Protein AF-A0A433RXB8-F1 (afdb_monomer)

Organism: NCBI:txid1562256

Secondary structure (DSSP, 8-state):
---SSEEEEEEE-TTT--EEEEEEE-TT--EEETTBTHHHHHTTS--HHHHHHHHHHTT--EEEEEETTEEEEEESSHHHHHHHHHHTGGGGGGT--

Solvent-accessible surface area (backbone atoms only — not comparable to full-atom values): 5544 Å² total; per-residue (Å²): 133,85,68,65,50,46,82,77,51,72,47,59,44,86,90,71,45,26,27,62,39,34,38,29,30,34,90,89,66,52,75,47,47,73,29,51,46,30,61,43,46,71,72,61,74,39,52,75,66,57,49,52,50,52,28,60,76,66,72,40,52,63,50,79,48,75,60,90,82,45,31,38,40,32,25,51,30,64,67,27,46,53,47,39,56,70,75,52,51,61,58,49,50,81,73,57,130

Radius of gyration: 12.57 Å; Cα contacts (8 Å, |Δi|>4): 156; chains: 1; bounding box: 32×27×27 Å

Structure (mmCIF, N/CA/C/O backbone):
data_AF-A0A433RXB8-F1
#
_entry.id   AF-A0A433RXB8-F1
#
loop_
_atom_site.group_PDB
_atom_site.id
_atom_site.type_symbol
_atom_site.label_atom_id
_atom_site.label_alt_id
_atom_site.label_comp_id
_atom_site.label_asym_id
_atom_site.label_entity_id
_atom_site.label_seq_id
_atom_site.pdbx_PDB_ins_code
_atom_site.Cartn_x
_atom_site.Cartn_y
_atom_site.Cartn_z
_atom_site.occupancy
_atom_site.B_iso_or_equiv
_atom_site.auth_seq_id
_atom_site.auth_comp_id
_atom_site.auth_asym_id
_atom_site.auth_atom_id
_atom_site.pdbx_PDB_model_num
ATOM 1 N N . MET A 1 1 ? 17.379 -4.803 3.220 1.00 54.78 1 MET A N 1
ATOM 2 C CA . MET A 1 1 ? 17.181 -4.314 1.839 1.00 54.78 1 MET A CA 1
ATOM 3 C C . MET A 1 1 ? 16.659 -2.894 1.929 1.00 54.78 1 MET A C 1
ATOM 5 O O . MET A 1 1 ? 15.799 -2.652 2.764 1.00 54.78 1 MET A O 1
ATOM 9 N N . THR A 1 2 ? 17.207 -1.966 1.149 1.00 74.69 2 THR A N 1
ATOM 10 C CA . THR A 1 2 ? 16.705 -0.585 1.089 1.00 74.69 2 THR A CA 1
ATOM 11 C C . THR A 1 2 ? 15.605 -0.531 0.038 1.00 74.69 2 THR A C 1
ATOM 13 O O . THR A 1 2 ? 15.838 -0.954 -1.092 1.00 74.69 2 THR A O 1
ATOM 16 N N . ASN A 1 3 ? 14.415 -0.056 0.403 1.00 83.94 3 ASN A N 1
ATOM 17 C CA . ASN A 1 3 ? 13.326 0.121 -0.557 1.00 83.94 3 ASN A CA 1
ATOM 18 C C . ASN A 1 3 ? 13.687 1.211 -1.581 1.00 83.94 3 ASN A C 1
ATOM 20 O O . ASN A 1 3 ? 14.302 2.217 -1.229 1.00 83.94 3 ASN A O 1
ATOM 24 N N . LYS A 1 4 ? 13.254 1.045 -2.834 1.00 91.44 4 LYS A N 1
ATOM 25 C CA . LYS A 1 4 ? 13.324 2.045 -3.914 1.00 91.44 4 LYS A CA 1
ATOM 26 C C . LYS A 1 4 ? 12.254 3.136 -3.765 1.00 91.44 4 LYS A C 1
ATOM 28 O O . LYS A 1 4 ? 11.798 3.714 -4.745 1.00 91.44 4 LYS A O 1
ATOM 33 N N . PHE A 1 5 ? 11.803 3.388 -2.546 1.00 94.12 5 PHE A N 1
ATOM 34 C CA . PHE A 1 5 ? 10.839 4.425 -2.225 1.00 94.12 5 PHE A CA 1
ATOM 35 C C . PHE A 1 5 ? 10.911 4.752 -0.736 1.00 94.12 5 PHE A C 1
ATOM 37 O O . PHE A 1 5 ? 11.331 3.931 0.084 1.00 94.12 5 PHE A O 1
ATOM 44 N N . THR A 1 6 ? 10.431 5.941 -0.394 1.00 94.69 6 THR A N 1
ATOM 45 C CA . THR A 1 6 ? 10.253 6.397 0.985 1.00 94.69 6 THR A CA 1
ATOM 46 C C . THR A 1 6 ? 8.777 6.659 1.234 1.00 94.69 6 THR A C 1
ATOM 48 O O . THR A 1 6 ? 8.117 7.294 0.413 1.00 94.69 6 THR A O 1
ATOM 51 N N . VAL A 1 7 ? 8.252 6.178 2.363 1.00 95.25 7 VAL A N 1
ATOM 52 C CA . VAL A 1 7 ? 6.891 6.498 2.814 1.00 95.25 7 VAL A CA 1
ATOM 53 C C . VAL A 1 7 ? 6.912 7.861 3.497 1.00 95.25 7 VAL A C 1
ATOM 55 O O . VAL A 1 7 ? 7.652 8.063 4.457 1.00 95.25 7 VAL A O 1
ATOM 58 N N . ASN A 1 8 ? 6.092 8.788 3.007 1.00 92.25 8 ASN A N 1
ATOM 59 C CA . ASN A 1 8 ? 6.051 10.166 3.494 1.00 92.25 8 ASN A CA 1
ATOM 60 C C . ASN A 1 8 ? 4.893 10.399 4.465 1.00 92.25 8 ASN A C 1
ATOM 62 O O . ASN A 1 8 ? 5.053 11.091 5.467 1.00 92.25 8 ASN A O 1
ATOM 66 N N . ASN A 1 9 ? 3.706 9.874 4.146 1.00 94.81 9 ASN A N 1
ATOM 67 C CA . ASN A 1 9 ? 2.504 10.105 4.940 1.00 94.81 9 ASN A CA 1
ATOM 68 C C . ASN A 1 9 ? 1.440 9.026 4.692 1.00 94.81 9 ASN A C 1
ATOM 70 O O . ASN A 1 9 ? 1.426 8.386 3.643 1.00 94.81 9 ASN A O 1
ATOM 74 N N . MET A 1 10 ? 0.505 8.885 5.629 1.00 96.62 10 MET A N 1
ATOM 75 C CA . MET A 1 10 ? -0.688 8.050 5.493 1.00 96.62 10 MET A CA 1
ATOM 76 C C . MET A 1 10 ? -1.938 8.916 5.626 1.00 96.62 10 MET A C 1
ATOM 78 O O . MET A 1 10 ? -2.034 9.740 6.537 1.00 96.62 10 MET A O 1
ATOM 82 N N . LEU A 1 11 ? -2.896 8.737 4.717 1.00 97.19 11 LEU A N 1
AT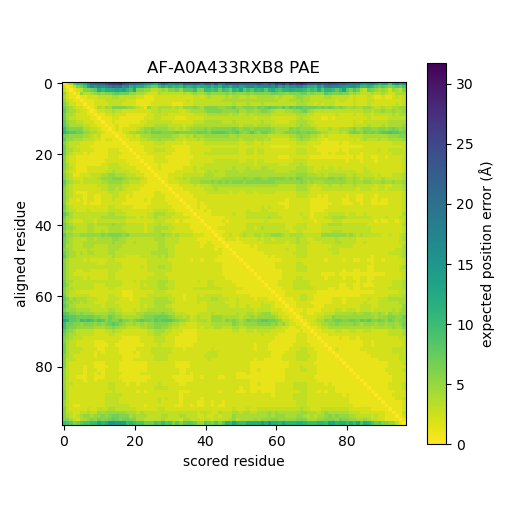OM 83 C CA . LEU A 1 11 ? -4.208 9.360 4.826 1.00 97.19 11 LEU A CA 1
ATOM 84 C C . LEU A 1 11 ? -5.135 8.424 5.593 1.00 97.19 11 LEU A C 1
ATOM 86 O O . LEU A 1 11 ? -5.480 7.349 5.104 1.00 97.19 11 LEU A O 1
ATOM 90 N N . THR A 1 12 ? -5.542 8.857 6.781 1.00 97.12 12 THR A N 1
ATOM 91 C CA . THR A 1 12 ? -6.447 8.114 7.658 1.00 97.12 12 THR A CA 1
ATOM 92 C C . THR A 1 12 ? -7.777 8.850 7.772 1.00 97.12 12 THR A C 1
ATOM 94 O O . THR A 1 12 ? -7.811 10.047 8.069 1.00 97.12 12 THR A O 1
ATOM 97 N N . GLU A 1 13 ? -8.876 8.142 7.540 1.00 95.69 13 GLU A N 1
ATOM 98 C CA . GLU A 1 13 ? -10.225 8.645 7.776 1.00 95.69 13 GLU A CA 1
ATOM 99 C C . GLU A 1 13 ? -10.459 8.838 9.276 1.00 95.69 13 GLU A C 1
ATOM 101 O O . GLU A 1 13 ? -10.265 7.925 10.076 1.00 95.69 13 GLU A O 1
ATOM 106 N N . ARG A 1 14 ? -10.890 10.040 9.672 1.00 92.19 14 ARG A N 1
ATOM 107 C CA . ARG A 1 14 ? -11.044 10.395 11.093 1.00 92.19 14 ARG A CA 1
ATOM 108 C C . ARG A 1 14 ? -12.151 9.617 11.799 1.00 92.19 14 ARG A C 1
ATOM 110 O O . ARG A 1 14 ? -12.030 9.362 12.988 1.00 92.19 14 ARG A O 1
ATOM 117 N N . GLU A 1 15 ? -13.223 9.292 11.085 1.00 93.69 15 GLU A N 1
ATOM 118 C CA . GLU A 1 15 ? -14.415 8.666 11.671 1.00 93.69 15 GLU A CA 1
ATOM 119 C C . GLU A 1 15 ? -14.256 7.154 11.836 1.00 93.69 15 GLU A C 1
ATOM 121 O O . GLU A 1 15 ? -14.761 6.578 12.793 1.00 93.69 15 GLU A O 1
ATOM 126 N N . THR A 1 16 ? -13.538 6.516 10.912 1.00 94.62 16 THR A N 1
ATOM 127 C CA . THR A 1 16 ? -13.435 5.054 10.821 1.00 94.62 16 THR A CA 1
ATOM 128 C C . THR A 1 16 ? -12.061 4.531 11.237 1.00 94.62 16 THR A C 1
ATOM 130 O O . THR A 1 16 ? -11.925 3.347 11.521 1.00 94.62 16 THR A O 1
ATOM 133 N N . GLY A 1 17 ? -11.029 5.384 11.257 1.00 94.06 17 GLY A N 1
ATOM 134 C CA . GLY A 1 17 ? -9.639 4.971 11.473 1.00 94.06 17 GLY A CA 1
ATOM 135 C C . GLY A 1 17 ? -9.005 4.256 10.274 1.00 94.06 17 GLY A C 1
ATOM 136 O O . GLY A 1 17 ? -7.844 3.847 10.354 1.00 94.06 17 GLY A O 1
ATOM 137 N N . ARG A 1 18 ? -9.734 4.139 9.157 1.00 97.81 18 ARG A N 1
ATOM 138 C CA . ARG A 1 18 ? -9.292 3.429 7.955 1.00 97.81 18 ARG A CA 1
ATOM 139 C C . ARG A 1 18 ? -8.220 4.206 7.213 1.00 97.81 18 ARG A C 1
ATOM 141 O O . ARG A 1 18 ? -8.292 5.430 7.099 1.00 97.81 18 ARG A O 1
ATOM 148 N N . VAL A 1 19 ? -7.239 3.501 6.663 1.00 98.19 19 VAL A N 1
ATOM 149 C CA . VAL A 1 19 ? -6.176 4.104 5.853 1.00 98.19 19 VAL A CA 1
ATOM 150 C C . VAL A 1 19 ? -6.533 3.969 4.380 1.00 98.19 19 VAL A C 1
ATOM 152 O O . VAL A 1 19 ? -6.606 2.865 3.844 1.00 98.19 19 VAL A O 1
ATOM 155 N N . THR A 1 20 ? -6.762 5.106 3.728 1.00 97.19 20 THR A N 1
ATOM 156 C CA . THR A 1 20 ? -7.228 5.172 2.334 1.00 97.19 20 THR A CA 1
ATOM 157 C C . THR A 1 20 ? -6.116 5.455 1.341 1.00 97.19 20 THR A C 1
ATOM 159 O O . THR A 1 20 ? -6.282 5.141 0.167 1.00 97.19 20 THR A O 1
ATOM 162 N N . LYS A 1 21 ? -4.993 6.034 1.792 1.00 97.50 21 LYS A N 1
ATOM 163 C CA . LYS A 1 21 ? -3.793 6.261 0.971 1.00 97.50 21 LYS A CA 1
ATOM 164 C C . LYS A 1 21 ? -2.520 6.132 1.785 1.00 97.50 21 LYS A C 1
ATOM 166 O O . LYS A 1 21 ? -2.480 6.553 2.944 1.00 97.50 21 LYS A O 1
ATOM 171 N N . ILE A 1 22 ? -1.456 5.662 1.146 1.00 98.00 22 ILE A N 1
ATOM 172 C CA . ILE A 1 22 ? -0.101 5.713 1.696 1.00 98.00 22 ILE A CA 1
ATOM 173 C C . ILE A 1 22 ? 0.786 6.390 0.656 1.00 98.00 22 ILE A C 1
ATOM 175 O O . ILE A 1 22 ? 1.172 5.794 -0.348 1.00 98.00 22 ILE A O 1
ATOM 179 N N . TYR A 1 23 ? 1.106 7.657 0.907 1.00 97.25 23 TYR A N 1
ATOM 180 C CA . TYR A 1 23 ? 1.918 8.463 0.008 1.00 97.25 23 TYR A CA 1
ATOM 181 C C . TYR A 1 23 ? 3.381 8.054 0.112 1.00 97.25 23 TYR A C 1
ATOM 183 O O . TYR A 1 23 ? 4.013 8.231 1.159 1.00 97.25 23 TYR A O 1
ATOM 191 N N . ALA A 1 24 ? 3.920 7.564 -0.997 1.00 96.31 24 ALA A N 1
ATOM 192 C CA . ALA A 1 24 ? 5.322 7.231 -1.154 1.00 96.31 24 ALA A CA 1
ATOM 193 C C . ALA A 1 24 ? 5.964 8.059 -2.269 1.00 96.31 24 ALA A C 1
ATOM 195 O O . ALA A 1 24 ? 5.288 8.676 -3.094 1.00 96.31 24 ALA A O 1
ATOM 196 N N . MET A 1 25 ? 7.291 8.107 -2.259 1.00 95.62 25 MET A N 1
ATOM 197 C CA . MET A 1 25 ? 8.079 8.828 -3.248 1.00 95.62 25 MET A CA 1
ATOM 198 C C . MET A 1 25 ? 9.294 8.005 -3.655 1.00 95.62 25 MET A C 1
ATOM 200 O O . MET A 1 25 ? 10.004 7.478 -2.798 1.00 95.62 25 MET A O 1
ATOM 204 N N . THR A 1 26 ? 9.523 7.896 -4.958 1.00 94.00 26 THR A N 1
ATOM 205 C CA . THR A 1 26 ? 10.709 7.262 -5.546 1.00 94.00 26 THR A CA 1
ATOM 206 C C . THR A 1 26 ? 11.963 8.144 -5.370 1.00 94.00 26 THR A C 1
ATOM 208 O O . THR A 1 26 ? 11.844 9.340 -5.074 1.00 94.00 26 THR A O 1
ATOM 211 N N . PRO A 1 27 ? 13.186 7.607 -5.559 1.00 91.12 27 PRO A N 1
ATOM 212 C CA . PRO A 1 27 ? 14.432 8.372 -5.4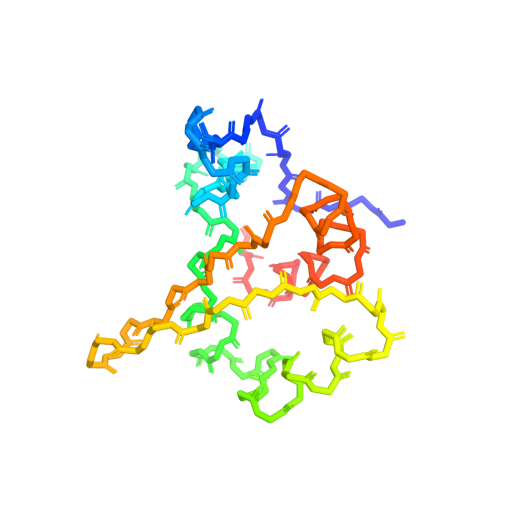65 1.00 91.12 27 PRO A CA 1
ATOM 213 C C . PRO A 1 27 ? 14.496 9.597 -6.387 1.00 91.12 27 PRO A C 1
ATOM 215 O O . PRO A 1 27 ? 15.080 10.615 -6.017 1.00 91.12 27 PRO A O 1
ATOM 218 N N . ASP A 1 28 ? 13.864 9.525 -7.558 1.00 92.56 28 ASP A N 1
ATOM 219 C CA . ASP A 1 28 ? 13.755 10.615 -8.533 1.00 92.56 28 ASP A CA 1
ATOM 220 C C . ASP A 1 28 ? 12.579 11.574 -8.257 1.00 92.56 28 ASP A C 1
ATOM 222 O O . ASP A 1 28 ? 12.288 12.459 -9.059 1.00 92.56 28 ASP A O 1
ATOM 226 N N . ARG A 1 29 ? 11.965 11.468 -7.071 1.00 91.62 29 ARG A N 1
ATOM 227 C CA . ARG A 1 29 ? 10.901 12.342 -6.551 1.00 91.62 29 ARG A CA 1
ATOM 228 C C . ARG A 1 29 ? 9.551 12.213 -7.256 1.00 91.62 29 ARG A C 1
ATOM 230 O O . ARG A 1 29 ? 8.754 13.151 -7.208 1.00 91.62 29 ARG A O 1
ATOM 237 N N . GLN A 1 30 ? 9.252 11.061 -7.852 1.00 92.62 30 GLN A N 1
ATOM 238 C CA . GLN A 1 30 ? 7.911 10.783 -8.359 1.00 92.62 30 GLN A CA 1
ATOM 239 C C . GLN A 1 30 ? 7.008 10.305 -7.208 1.00 92.62 30 GLN A C 1
ATOM 241 O O . GLN A 1 30 ? 7.330 9.315 -6.540 1.00 92.62 30 GLN A O 1
ATOM 246 N N . PRO A 1 31 ? 5.899 11.010 -6.915 1.00 94.31 31 PRO A N 1
ATOM 247 C CA . PRO A 1 31 ? 4.960 10.585 -5.889 1.00 94.31 31 PRO A CA 1
ATOM 248 C C . PRO A 1 31 ? 4.043 9.478 -6.415 1.00 94.31 31 PRO A C 1
ATOM 250 O O . PRO A 1 31 ? 3.592 9.522 -7.559 1.00 94.31 31 PRO A O 1
ATOM 253 N N . PHE A 1 32 ? 3.705 8.523 -5.556 1.00 95.06 32 PHE A N 1
ATOM 254 C CA . PHE A 1 32 ? 2.733 7.474 -5.858 1.00 95.06 32 PHE A CA 1
ATOM 255 C C . PHE A 1 32 ? 2.028 6.986 -4.586 1.00 95.06 32 PHE A C 1
ATOM 257 O O . PHE A 1 32 ? 2.426 7.317 -3.466 1.00 95.06 32 PHE A O 1
ATOM 264 N N . ASP A 1 33 ? 0.942 6.237 -4.766 1.00 96.19 33 ASP A N 1
ATOM 265 C CA . ASP A 1 33 ? 0.153 5.665 -3.676 1.00 96.19 33 ASP A CA 1
ATOM 266 C C . ASP A 1 33 ? 0.445 4.168 -3.559 1.00 96.19 33 ASP A C 1
ATOM 268 O O . ASP A 1 33 ? 0.205 3.413 -4.500 1.00 96.19 33 ASP A O 1
ATOM 272 N N . LEU A 1 34 ? 0.945 3.724 -2.405 1.00 96.75 34 LEU A N 1
ATOM 273 C CA . LEU A 1 34 ? 1.185 2.298 -2.157 1.00 96.75 34 LEU A CA 1
ATOM 274 C C . LEU A 1 34 ? -0.110 1.490 -2.025 1.00 96.75 34 LEU A C 1
ATOM 276 O O . LEU A 1 34 ? -0.057 0.264 -2.046 1.00 96.75 34 LEU A O 1
ATOM 280 N N . LEU A 1 35 ? -1.262 2.145 -1.870 1.00 97.25 35 LEU A N 1
ATOM 281 C CA . LEU A 1 35 ? -2.556 1.467 -1.867 1.00 97.25 35 LEU A CA 1
ATOM 282 C C . LEU A 1 35 ? -3.207 1.415 -3.253 1.00 97.25 35 LEU A C 1
ATOM 284 O O . LEU A 1 35 ? -4.231 0.750 -3.416 1.00 97.25 35 LEU A O 1
ATOM 288 N N . ASP A 1 36 ? -2.593 2.029 -4.269 1.00 95.94 36 ASP A N 1
ATOM 289 C CA . ASP A 1 36 ? -2.871 1.696 -5.664 1.00 95.94 36 ASP A CA 1
ATOM 290 C C . ASP A 1 36 ? -2.056 0.451 -6.049 1.00 95.94 36 ASP A C 1
ATOM 292 O O . ASP A 1 36 ? -0.894 0.511 -6.466 1.00 95.94 36 ASP A O 1
ATOM 296 N N . VAL A 1 37 ? -2.668 -0.719 -5.862 1.00 96.06 37 VAL A N 1
ATOM 297 C CA . VAL A 1 37 ? -2.033 -2.025 -6.108 1.00 96.06 37 VAL A CA 1
ATOM 298 C C . VAL A 1 37 ? -2.143 -2.465 -7.570 1.00 96.06 37 VAL A C 1
ATOM 300 O O . VAL A 1 37 ? -1.646 -3.531 -7.944 1.00 96.06 37 VAL A O 1
ATOM 303 N N . SER A 1 38 ? -2.740 -1.632 -8.431 1.00 94.19 38 SER A N 1
ATOM 304 C CA . SER A 1 38 ? -2.847 -1.882 -9.874 1.00 94.19 38 SER A CA 1
ATOM 305 C C . SER A 1 38 ? -1.484 -2.105 -10.512 1.00 94.19 38 SER A C 1
ATOM 307 O O . SER A 1 38 ? -1.353 -2.950 -11.394 1.00 94.19 38 SER A O 1
ATOM 309 N N . ILE A 1 39 ? -0.465 -1.369 -10.058 1.00 92.31 39 ILE A N 1
ATOM 310 C CA . ILE A 1 39 ? 0.892 -1.456 -10.600 1.00 92.31 39 ILE A CA 1
ATOM 311 C C . ILE A 1 39 ? 1.528 -2.823 -10.329 1.00 92.31 39 ILE A C 1
ATOM 313 O O . ILE A 1 39 ? 2.105 -3.418 -11.236 1.00 92.31 39 ILE A O 1
ATOM 317 N N . LEU A 1 40 ? 1.344 -3.376 -9.125 1.00 94.25 40 LEU A N 1
ATOM 318 C CA . LEU A 1 40 ? 1.855 -4.703 -8.777 1.00 94.25 40 LEU A CA 1
ATOM 319 C C . LEU A 1 40 ? 1.205 -5.789 -9.637 1.00 94.25 40 LEU A C 1
ATOM 321 O O . LEU A 1 40 ? 1.888 -6.682 -10.136 1.00 94.25 40 LEU A O 1
ATOM 325 N N . LYS A 1 41 ? -0.110 -5.675 -9.855 1.00 91.50 41 LYS A N 1
ATOM 326 C CA . LYS A 1 41 ? -0.856 -6.569 -10.744 1.00 91.50 41 LYS A CA 1
ATOM 327 C C . LYS A 1 41 ? -0.408 -6.421 -12.200 1.00 91.50 41 LYS A C 1
ATOM 329 O O . LYS A 1 41 ? -0.233 -7.423 -12.885 1.00 91.50 41 LYS A O 1
ATOM 334 N N . HIS A 1 42 ? -0.240 -5.189 -12.681 1.00 92.25 42 HIS A N 1
ATOM 335 C CA . HIS A 1 42 ? 0.096 -4.890 -14.074 1.00 92.25 42 HIS A CA 1
ATOM 336 C C . HIS A 1 42 ? 1.448 -5.480 -14.484 1.00 92.25 42 HIS A C 1
ATOM 338 O O . HIS A 1 42 ? 1.547 -6.095 -15.542 1.00 92.25 42 HIS A O 1
ATOM 344 N N . TYR A 1 43 ? 2.460 -5.347 -13.625 1.00 93.00 43 TYR A N 1
ATOM 345 C CA . TYR A 1 43 ? 3.797 -5.894 -13.865 1.00 93.00 43 TYR A CA 1
ATOM 346 C C . TYR A 1 43 ? 3.954 -7.357 -13.427 1.00 93.00 43 TYR A C 1
ATOM 348 O O . TYR A 1 43 ? 5.047 -7.910 -13.512 1.00 93.00 43 TYR A O 1
ATOM 356 N N . GLY A 1 44 ? 2.878 -8.001 -12.961 1.00 91.88 44 GLY A N 1
ATOM 357 C CA . GLY A 1 44 ? 2.902 -9.405 -12.552 1.00 91.88 44 GLY A CA 1
ATOM 358 C C . GLY A 1 44 ? 3.716 -9.682 -11.286 1.00 91.88 44 GLY A C 1
ATOM 359 O O . GLY A 1 44 ? 4.052 -10.836 -11.035 1.00 91.88 44 GLY A O 1
ATOM 360 N N . ALA A 1 45 ? 4.012 -8.661 -10.474 1.00 93.69 45 ALA A N 1
ATOM 361 C CA . ALA A 1 45 ? 4.698 -8.828 -9.191 1.00 93.69 45 ALA A CA 1
ATOM 362 C C . ALA A 1 45 ? 3.855 -9.645 -8.198 1.00 93.69 45 ALA A C 1
ATOM 364 O O . ALA A 1 45 ? 4.393 -10.334 -7.332 1.00 93.69 45 ALA A O 1
ATOM 365 N N . ILE A 1 46 ? 2.523 -9.579 -8.323 1.00 94.88 46 ILE A N 1
ATOM 366 C CA . ILE A 1 46 ? 1.596 -10.413 -7.558 1.00 94.88 46 ILE A CA 1
ATOM 367 C C . ILE A 1 46 ? 0.255 -10.579 -8.287 1.00 94.88 46 ILE A C 1
ATOM 369 O O . ILE A 1 46 ? -0.210 -9.671 -8.979 1.00 94.88 46 ILE A O 1
ATOM 373 N N . THR A 1 47 ? -0.391 -11.735 -8.120 1.00 94.62 47 THR A N 1
ATOM 374 C CA . THR A 1 47 ? -1.789 -11.937 -8.529 1.00 94.62 47 THR A CA 1
ATOM 375 C C . THR A 1 47 ? -2.744 -11.378 -7.468 1.00 94.62 47 THR A C 1
ATOM 377 O O . THR A 1 47 ? -2.356 -11.159 -6.323 1.00 94.62 47 THR A O 1
ATOM 380 N N . MET A 1 48 ? -4.018 -11.161 -7.815 1.00 92.69 48 MET A N 1
ATOM 381 C CA . MET A 1 48 ? -5.010 -10.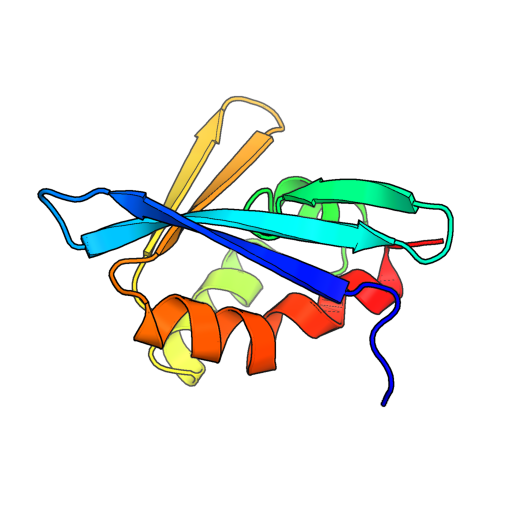724 -6.817 1.00 92.69 48 MET A CA 1
ATOM 382 C C . MET A 1 48 ? -5.211 -11.766 -5.713 1.00 92.69 48 MET A C 1
ATOM 384 O O . MET A 1 48 ? -5.301 -11.409 -4.544 1.00 92.69 48 MET A O 1
ATOM 388 N N . GLU A 1 49 ? -5.233 -13.046 -6.083 1.00 94.56 49 GLU A N 1
ATOM 389 C CA . GLU A 1 49 ? -5.295 -14.163 -5.139 1.00 94.56 49 GLU A CA 1
ATOM 390 C C . GLU A 1 49 ? -4.071 -14.173 -4.216 1.00 94.56 49 GLU A C 1
ATOM 392 O O . GLU A 1 49 ? -4.228 -14.158 -3.000 1.00 94.56 49 GLU A O 1
ATOM 397 N N . GLY A 1 50 ? -2.861 -14.045 -4.768 1.00 95.81 50 GLY A N 1
ATOM 398 C CA . GLY A 1 50 ? -1.636 -13.981 -3.970 1.00 95.81 50 GLY A CA 1
ATOM 399 C C . GLY A 1 50 ? -1.577 -12.761 -3.044 1.00 95.81 50 GLY A C 1
ATOM 400 O O . GLY A 1 50 ? -1.024 -12.842 -1.947 1.00 95.81 50 GLY A O 1
ATOM 401 N N . LEU A 1 51 ? -2.164 -11.626 -3.447 1.00 95.69 51 LEU A N 1
ATOM 402 C CA . LEU A 1 51 ? -2.294 -10.454 -2.579 1.00 95.69 51 LEU A CA 1
ATOM 403 C C . LEU A 1 51 ? -3.216 -10.750 -1.392 1.00 95.69 51 LEU A C 1
ATOM 405 O O . LEU A 1 51 ? -2.837 -10.468 -0.255 1.00 95.69 51 LEU A O 1
ATOM 409 N N . HIS A 1 52 ? -4.378 -11.361 -1.639 1.00 95.62 52 HIS A N 1
ATOM 410 C CA . HIS A 1 52 ? -5.287 -11.793 -0.576 1.00 95.62 52 HIS A CA 1
ATOM 411 C C . HIS A 1 52 ? -4.631 -12.806 0.369 1.00 95.62 52 HIS A C 1
ATOM 413 O O . HIS A 1 52 ? -4.729 -12.650 1.585 1.00 95.62 52 HIS A O 1
ATOM 419 N N . GLU A 1 53 ? -3.913 -13.796 -0.162 1.00 96.75 53 GLU A N 1
ATOM 420 C CA . GLU A 1 53 ? -3.176 -14.776 0.641 1.00 96.75 53 GLU A CA 1
ATOM 421 C C . GLU A 1 53 ? -2.118 -14.108 1.523 1.00 96.75 53 GLU A C 1
ATOM 423 O O . GLU A 1 53 ? -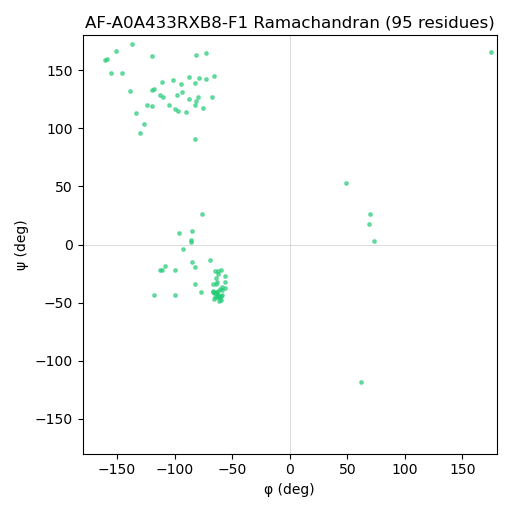2.056 -14.381 2.721 1.00 96.75 53 GLU A O 1
ATOM 428 N N . LYS A 1 54 ? -1.314 -13.183 0.978 1.00 96.62 54 LYS A N 1
ATOM 429 C CA . LYS A 1 54 ? -0.333 -12.432 1.778 1.00 96.62 54 LYS A CA 1
ATOM 430 C C . LYS A 1 54 ? -1.002 -11.605 2.869 1.00 96.62 54 LYS A C 1
ATOM 432 O O . LYS A 1 54 ? -0.513 -11.602 3.996 1.00 96.62 54 LYS A O 1
ATOM 437 N N . MET A 1 55 ? -2.097 -10.914 2.556 1.00 97.81 55 MET A N 1
ATOM 438 C CA . MET A 1 55 ? -2.845 -10.153 3.558 1.00 97.81 55 MET A CA 1
ATOM 439 C C . MET A 1 55 ? -3.341 -11.064 4.685 1.00 97.81 55 MET A C 1
ATOM 441 O O . MET A 1 55 ? -3.148 -10.737 5.852 1.00 97.81 55 MET A O 1
ATOM 445 N N . ALA A 1 56 ? -3.873 -12.243 4.354 1.00 97.75 56 ALA A N 1
ATOM 446 C CA . ALA A 1 56 ? -4.296 -13.228 5.346 1.00 97.75 56 ALA A CA 1
ATOM 447 C C . ALA A 1 56 ? -3.122 -13.747 6.198 1.00 97.75 56 ALA A C 1
ATOM 449 O O . ALA A 1 56 ? -3.226 -13.787 7.423 1.00 97.75 56 ALA A O 1
ATOM 450 N N . VAL A 1 57 ? -1.983 -14.083 5.578 1.00 98.06 57 VAL A N 1
ATOM 451 C CA . VAL A 1 57 ? -0.774 -14.573 6.272 1.00 98.06 57 VAL A CA 1
ATOM 452 C C . VAL A 1 57 ? -0.253 -13.570 7.301 1.00 98.06 57 VAL A C 1
ATOM 454 O O . VAL A 1 57 ? 0.177 -13.971 8.381 1.00 98.06 57 VAL A O 1
ATOM 457 N N . TYR A 1 58 ? -0.293 -12.276 6.983 1.00 97.94 58 TYR A N 1
ATOM 458 C CA . TYR A 1 58 ? 0.194 -11.219 7.873 1.00 97.94 58 TYR A CA 1
ATOM 459 C C . TYR A 1 58 ? -0.905 -10.573 8.721 1.00 97.94 58 TYR A C 1
ATOM 461 O O . TYR A 1 58 ? -0.629 -9.572 9.380 1.00 97.94 58 TYR A O 1
ATOM 469 N N . ALA A 1 59 ? -2.120 -11.136 8.726 1.00 97.94 59 ALA A N 1
ATOM 470 C CA . ALA A 1 59 ? -3.280 -10.591 9.431 1.00 97.94 59 ALA A CA 1
ATOM 471 C C . ALA A 1 59 ? -3.477 -9.088 9.146 1.00 97.94 59 ALA A C 1
ATOM 473 O O . ALA A 1 59 ? -3.511 -8.267 10.064 1.00 97.94 59 ALA A O 1
ATOM 474 N N . ILE A 1 60 ? -3.517 -8.752 7.853 1.0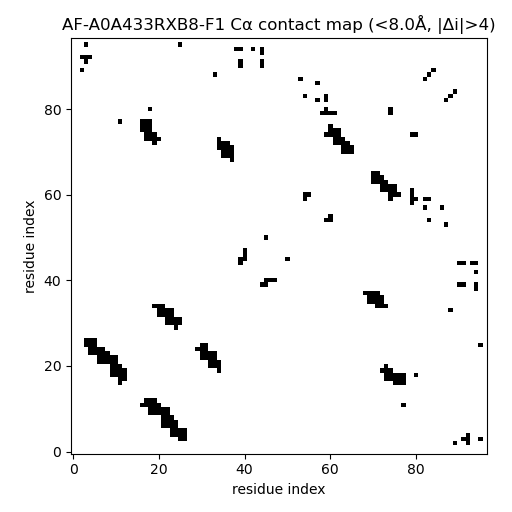0 98.44 60 ILE A N 1
ATOM 475 C CA . ILE A 1 60 ? -3.786 -7.415 7.322 1.00 98.44 60 ILE A CA 1
ATOM 476 C C . ILE A 1 60 ? -5.247 -7.373 6.888 1.00 98.44 60 ILE A C 1
ATOM 478 O O . ILE A 1 60 ? -5.637 -8.067 5.946 1.00 98.44 60 ILE A O 1
ATOM 482 N N . GLU A 1 61 ? -6.037 -6.523 7.531 1.00 98.19 61 GLU A N 1
ATOM 483 C CA . GLU A 1 61 ? -7.434 -6.306 7.165 1.00 98.19 61 GLU A CA 1
ATOM 484 C C . GLU A 1 61 ? -7.594 -5.111 6.215 1.00 98.19 61 GLU A C 1
ATOM 486 O O . GLU A 1 61 ? -6.978 -4.052 6.372 1.00 98.19 61 GLU A O 1
ATOM 491 N N . GLY A 1 62 ? -8.448 -5.267 5.203 1.00 96.81 62 GLY A N 1
ATOM 492 C CA . GLY A 1 62 ? -8.741 -4.204 4.253 1.00 96.81 62 GLY A CA 1
ATOM 493 C C . GLY A 1 62 ? -9.645 -4.636 3.107 1.00 96.81 62 GLY A C 1
ATOM 494 O O . GLY A 1 62 ? -9.839 -5.821 2.846 1.00 96.81 62 GLY A O 1
ATOM 495 N N . ASP A 1 63 ? -10.170 -3.642 2.402 1.00 96.38 63 ASP A N 1
ATOM 496 C CA . ASP A 1 63 ? -11.097 -3.813 1.292 1.00 96.38 63 ASP A CA 1
ATOM 497 C C . ASP A 1 63 ? -10.422 -3.452 -0.027 1.00 96.38 63 ASP A C 1
ATOM 499 O O . ASP A 1 63 ? -9.884 -2.352 -0.191 1.00 96.38 63 ASP A O 1
ATOM 503 N N . LEU A 1 64 ? -10.485 -4.370 -0.990 1.00 95.06 64 LEU A N 1
ATOM 504 C CA . LEU A 1 64 ? -10.046 -4.127 -2.359 1.00 95.06 64 LEU A CA 1
ATOM 505 C C . LEU A 1 64 ? -11.227 -3.675 -3.208 1.00 95.06 64 LEU A C 1
ATOM 507 O O . LEU A 1 64 ? -12.276 -4.315 -3.252 1.00 95.06 64 LEU A O 1
ATOM 511 N N . LYS A 1 65 ? -11.026 -2.586 -3.944 1.00 95.00 65 LYS A N 1
ATOM 512 C CA . LYS A 1 65 ? -11.992 -2.065 -4.902 1.00 95.00 65 LYS A CA 1
ATOM 513 C C . LYS A 1 65 ? -11.368 -2.050 -6.287 1.00 95.00 65 LYS A C 1
ATOM 515 O O . LYS A 1 65 ? -10.382 -1.357 -6.517 1.00 95.00 65 LYS A O 1
ATOM 520 N N . GLN A 1 66 ? -11.971 -2.788 -7.215 1.00 93.00 66 GLN A N 1
ATOM 521 C CA . GLN A 1 66 ? -11.578 -2.772 -8.619 1.00 93.00 66 GLN A CA 1
ATOM 522 C C . GLN A 1 66 ? -12.499 -1.846 -9.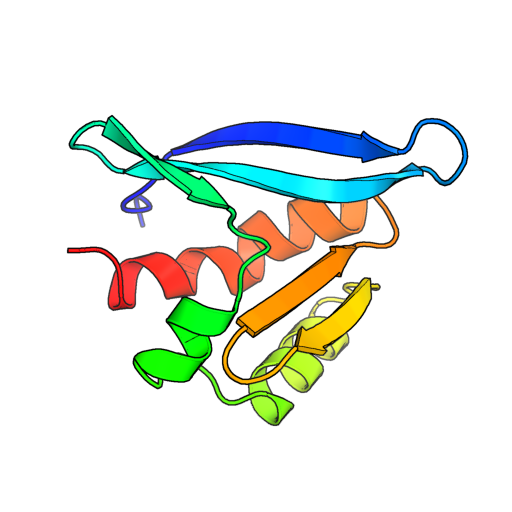423 1.00 93.00 66 GLN A C 1
ATOM 524 O O . GLN A 1 66 ? -13.723 -1.969 -9.378 1.00 93.00 66 GLN A O 1
ATOM 529 N N . GLN A 1 67 ? -11.906 -0.929 -10.183 1.00 91.50 67 GLN A N 1
ATOM 530 C CA . GLN A 1 67 ? -12.582 -0.051 -11.134 1.00 91.50 67 GLN A CA 1
ATOM 531 C C . GLN A 1 67 ? -11.853 -0.118 -12.481 1.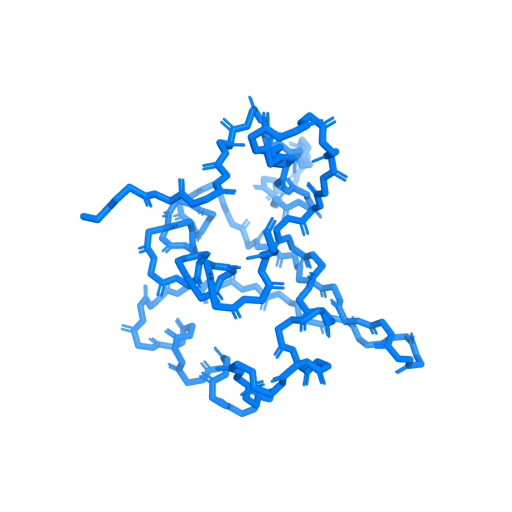00 91.50 67 GLN A C 1
ATOM 533 O O . GLN A 1 67 ? -10.835 0.537 -12.703 1.00 91.50 67 GLN A O 1
ATOM 538 N N . GLY A 1 68 ? -12.359 -0.961 -13.385 1.00 90.31 68 GLY A N 1
ATOM 539 C CA . GLY A 1 68 ? -11.688 -1.261 -14.650 1.00 90.31 68 GLY A CA 1
ATOM 540 C C . GLY A 1 68 ? -10.325 -1.921 -14.417 1.00 90.31 68 GLY A C 1
ATOM 541 O O . GLY A 1 68 ? -10.244 -3.008 -13.836 1.00 90.31 68 GLY A O 1
ATOM 542 N N . HIS A 1 69 ? -9.261 -1.253 -14.871 1.00 87.44 69 HIS A N 1
ATOM 543 C CA . HIS A 1 69 ? -7.873 -1.681 -14.656 1.00 87.44 69 HIS A CA 1
ATOM 544 C C . HIS A 1 69 ? -7.289 -1.220 -13.317 1.00 87.44 69 HIS A C 1
ATOM 546 O O . HIS A 1 69 ? -6.263 -1.757 -12.904 1.00 87.44 69 HIS A O 1
ATOM 552 N N . SER A 1 70 ? -7.935 -0.263 -12.644 1.00 91.69 70 SER A N 1
ATOM 553 C CA . SER A 1 70 ? -7.492 0.221 -11.341 1.00 91.69 70 SER A CA 1
ATOM 554 C C . SER A 1 70 ? -7.974 -0.708 -10.229 1.00 91.69 70 SER A C 1
ATOM 556 O O . SER A 1 70 ? -9.109 -1.191 -10.248 1.00 91.69 70 SER A O 1
ATOM 558 N N . VAL A 1 71 ? -7.103 -0.960 -9.263 1.00 95.25 71 VAL A N 1
ATOM 559 C CA . VAL A 1 71 ? -7.339 -1.720 -8.046 1.00 95.25 71 VAL A CA 1
ATOM 560 C C . VAL A 1 71 ? -6.757 -0.921 -6.888 1.00 95.25 71 VAL A C 1
ATOM 562 O O . VAL A 1 71 ? -5.544 -0.761 -6.773 1.00 95.25 71 VAL A O 1
ATOM 565 N N . THR A 1 72 ? -7.636 -0.440 -6.019 1.00 96.38 72 THR A N 1
ATOM 566 C CA . THR A 1 72 ? -7.266 0.318 -4.822 1.00 96.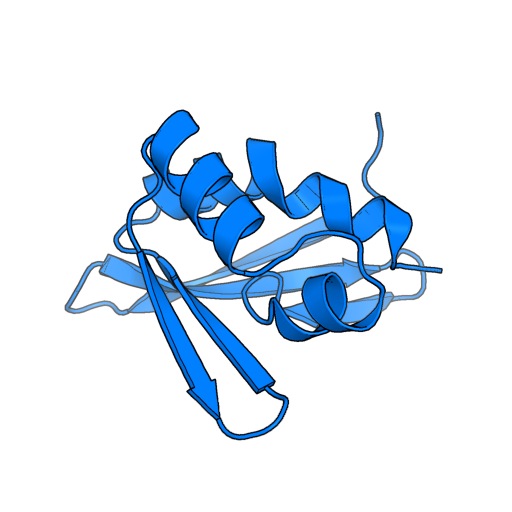38 72 THR A CA 1
ATOM 567 C C . THR A 1 72 ? -7.566 -0.492 -3.572 1.00 96.38 72 THR A C 1
ATOM 569 O O . THR A 1 72 ? -8.628 -1.115 -3.488 1.00 96.38 72 THR A O 1
ATOM 572 N N . LEU A 1 73 ? -6.671 -0.441 -2.595 1.00 97.88 73 LEU A N 1
ATOM 573 C C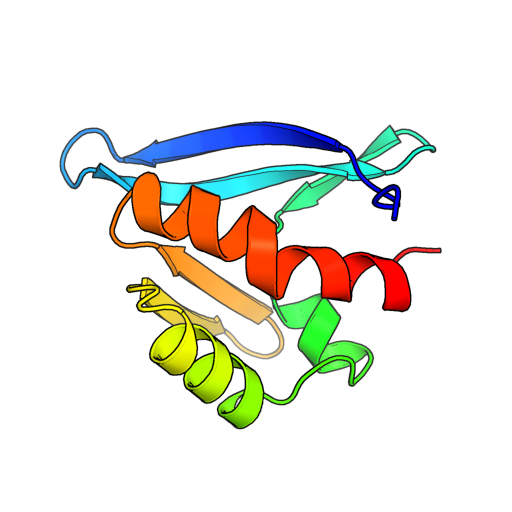A . LEU A 1 73 ? -6.832 -1.035 -1.275 1.00 97.88 73 LEU A CA 1
ATOM 574 C C . LEU A 1 73 ? -7.202 0.048 -0.256 1.00 97.88 73 LEU A C 1
ATOM 576 O O . LEU A 1 73 ? -6.694 1.162 -0.296 1.00 97.88 73 LEU A O 1
ATOM 580 N N . THR A 1 74 ? -8.091 -0.259 0.678 1.00 98.06 74 THR A N 1
ATOM 581 C CA . THR A 1 74 ? -8.309 0.557 1.877 1.00 98.06 74 THR A CA 1
ATOM 582 C C . THR A 1 74 ? -8.114 -0.329 3.088 1.00 98.06 74 THR A C 1
ATOM 584 O O . THR A 1 74 ? -8.816 -1.325 3.229 1.00 98.06 74 THR A O 1
ATOM 587 N N . LEU A 1 75 ? -7.164 0.020 3.946 1.00 98.44 75 LEU A N 1
ATOM 588 C CA . LEU A 1 75 ? -6.804 -0.786 5.109 1.00 98.44 75 LEU A CA 1
ATOM 589 C C . LEU A 1 75 ? -7.674 -0.419 6.308 1.00 98.44 75 LEU A C 1
ATOM 591 O O . LEU A 1 75 ? -8.043 0.748 6.477 1.00 98.44 75 LEU A O 1
ATOM 595 N N . ALA A 1 76 ? -8.015 -1.416 7.124 1.00 98.06 76 ALA A N 1
ATOM 596 C CA . ALA A 1 76 ? -8.947 -1.244 8.232 1.00 98.06 76 ALA A CA 1
ATOM 597 C C . ALA A 1 76 ? -8.380 -0.318 9.316 1.00 98.06 76 ALA A C 1
ATOM 599 O O . ALA A 1 76 ? -9.100 0.545 9.819 1.00 98.06 76 ALA A O 1
ATOM 600 N N . THR A 1 77 ? -7.086 -0.442 9.623 1.00 97.81 77 THR A N 1
ATOM 601 C CA . THR A 1 77 ? -6.418 0.360 10.651 1.00 97.81 77 THR A CA 1
ATOM 602 C C . THR A 1 77 ? -5.037 0.861 10.222 1.00 97.81 77 THR A C 1
ATOM 604 O O . THR A 1 77 ? -4.473 0.478 9.194 1.00 97.81 77 THR A O 1
ATOM 607 N N . ARG A 1 78 ? -4.446 1.726 11.056 1.00 96.62 78 ARG A N 1
ATOM 608 C CA . ARG A 1 78 ? -3.039 2.120 10.924 1.00 96.62 78 ARG A CA 1
ATOM 609 C C . ARG A 1 78 ? -2.078 0.945 11.144 1.00 96.62 78 ARG A C 1
ATOM 611 O O . ARG A 1 78 ? -1.049 0.892 10.482 1.00 96.62 78 ARG A O 1
ATOM 618 N N . GLU A 1 79 ? -2.413 0.013 12.031 1.00 97.94 79 GLU A N 1
ATOM 619 C CA . GLU A 1 79 ? -1.593 -1.179 12.273 1.00 97.94 79 GLU A CA 1
ATOM 620 C C . GLU A 1 79 ? -1.528 -2.060 11.016 1.00 97.94 79 GLU A C 1
ATOM 622 O O . GLU A 1 79 ? -0.452 -2.504 10.616 1.00 97.94 79 GLU A O 1
ATOM 627 N N . ASP A 1 80 ? -2.660 -2.233 10.325 1.00 98.38 80 ASP A N 1
ATOM 628 C CA . ASP A 1 80 ? -2.714 -2.931 9.034 1.00 98.38 80 ASP A CA 1
ATOM 629 C C . ASP A 1 80 ? -1.843 -2.241 7.980 1.00 98.38 80 ASP A C 1
ATOM 631 O O . ASP A 1 80 ? -1.162 -2.908 7.200 1.00 98.38 80 ASP A O 1
ATOM 635 N N . ALA A 1 81 ? -1.806 -0.904 7.978 1.00 98.00 81 ALA A N 1
ATOM 636 C CA . ALA A 1 81 ? -0.929 -0.129 7.101 1.00 98.00 81 ALA A CA 1
ATOM 637 C C . ALA A 1 81 ? 0.554 -0.354 7.394 1.00 98.00 81 ALA A C 1
ATOM 639 O O . ALA A 1 81 ? 1.343 -0.523 6.464 1.00 98.00 81 ALA A O 1
ATOM 640 N N . GLU A 1 82 ? 0.944 -0.425 8.661 1.00 97.81 82 GLU A N 1
ATOM 641 C CA . GLU A 1 82 ? 2.327 -0.706 9.051 1.00 97.81 82 GLU A CA 1
ATOM 642 C C . GLU A 1 82 ? 2.745 -2.134 8.658 1.00 97.81 82 GLU A C 1
ATOM 644 O O . GLU A 1 82 ? 3.832 -2.336 8.098 1.00 97.81 82 GLU A O 1
ATOM 649 N N . LYS A 1 83 ? 1.854 -3.119 8.832 1.00 98.25 83 LYS A N 1
ATOM 650 C CA . LYS A 1 83 ? 2.053 -4.494 8.342 1.00 98.25 83 LYS A CA 1
ATOM 651 C C . LYS A 1 83 ? 2.154 -4.543 6.816 1.00 98.25 83 LYS A C 1
ATOM 653 O O . LYS A 1 83 ? 3.060 -5.185 6.283 1.00 98.25 83 LYS A O 1
ATOM 658 N N . PHE A 1 84 ? 1.283 -3.828 6.103 1.00 98.06 84 PHE A N 1
ATOM 659 C CA . PHE A 1 84 ? 1.317 -3.732 4.643 1.00 98.06 84 PHE A CA 1
ATOM 660 C C . PHE A 1 84 ? 2.644 -3.145 4.147 1.00 98.06 84 PHE A C 1
ATOM 662 O O . PHE A 1 84 ? 3.289 -3.733 3.276 1.00 98.06 84 PHE A O 1
ATOM 669 N N . ILE A 1 85 ? 3.094 -2.031 4.737 1.00 97.00 85 ILE A N 1
ATOM 670 C CA . ILE A 1 85 ? 4.378 -1.391 4.410 1.00 97.00 85 ILE A CA 1
ATOM 671 C C . ILE A 1 85 ? 5.549 -2.354 4.643 1.00 97.00 85 ILE A C 1
ATOM 673 O O . ILE A 1 85 ? 6.508 -2.366 3.873 1.00 97.00 85 ILE A O 1
ATOM 677 N N . THR A 1 86 ? 5.472 -3.180 5.682 1.00 96.75 86 THR A N 1
ATOM 678 C CA . THR A 1 86 ? 6.549 -4.107 6.045 1.00 96.75 86 THR A CA 1
ATOM 679 C C . THR A 1 86 ? 6.596 -5.336 5.136 1.00 96.75 86 THR A C 1
ATOM 681 O O . THR A 1 86 ? 7.678 -5.773 4.747 1.00 96.75 86 THR A O 1
ATOM 684 N N . HIS A 1 87 ? 5.440 -5.904 4.787 1.00 96.62 87 HIS A N 1
ATOM 685 C CA . HIS A 1 87 ? 5.367 -7.247 4.203 1.00 96.62 87 HIS A CA 1
ATOM 686 C C . HIS A 1 87 ? 4.941 -7.298 2.733 1.00 96.62 87 HIS A C 1
ATOM 688 O O . HIS A 1 87 ? 5.224 -8.288 2.053 1.00 96.62 87 HIS A O 1
ATOM 694 N N . ILE A 1 88 ? 4.267 -6.258 2.236 1.00 96.19 88 ILE A N 1
ATOM 695 C CA . ILE A 1 88 ? 3.727 -6.214 0.869 1.00 96.19 88 ILE A CA 1
ATOM 696 C C . ILE A 1 88 ? 4.371 -5.088 0.062 1.00 96.19 88 ILE A C 1
ATOM 698 O O . ILE A 1 88 ? 4.801 -5.325 -1.066 1.00 96.19 88 ILE A O 1
ATOM 702 N N . ALA A 1 89 ? 4.530 -3.893 0.638 1.00 95.88 89 ALA A N 1
ATOM 703 C CA . ALA A 1 89 ? 5.140 -2.765 -0.065 1.00 95.88 89 ALA A CA 1
ATOM 704 C C . ALA A 1 89 ? 6.558 -3.030 -0.629 1.00 95.88 89 ALA A C 1
ATOM 706 O O . ALA A 1 89 ? 6.884 -2.433 -1.653 1.00 95.88 89 ALA A O 1
ATOM 707 N N . PRO A 1 90 ? 7.401 -3.936 -0.084 1.00 95.62 90 PRO A N 1
ATOM 708 C CA . PRO A 1 90 ? 8.677 -4.267 -0.719 1.00 95.62 90 PRO A CA 1
ATOM 709 C C . PRO A 1 90 ? 8.559 -4.827 -2.146 1.00 95.62 90 PRO A C 1
ATOM 711 O O . PRO A 1 90 ? 9.511 -4.686 -2.907 1.00 95.62 90 PRO A O 1
ATOM 714 N N . LEU A 1 91 ? 7.408 -5.390 -2.542 1.00 95.06 91 LEU A N 1
ATOM 715 C CA . LEU A 1 91 ? 7.155 -5.838 -3.922 1.00 95.06 91 LEU A CA 1
ATOM 716 C C . LEU A 1 91 ? 7.210 -4.684 -4.933 1.00 95.06 91 LEU A C 1
ATOM 718 O O . LEU A 1 91 ? 7.474 -4.899 -6.112 1.00 95.06 91 LEU A O 1
ATOM 722 N N . TYR A 1 92 ? 7.009 -3.440 -4.484 1.00 95.19 92 TYR A N 1
ATOM 723 C CA . TYR A 1 92 ? 7.146 -2.281 -5.359 1.00 95.19 92 TYR A CA 1
ATOM 724 C C . TYR A 1 92 ? 8.592 -2.100 -5.848 1.00 95.19 92 TYR A C 1
ATOM 726 O O . TYR A 1 92 ? 8.809 -1.532 -6.912 1.00 95.19 92 TYR A O 1
ATOM 734 N N . ASN A 1 93 ? 9.595 -2.631 -5.141 1.00 92.69 93 ASN A N 1
ATOM 735 C CA . ASN A 1 93 ? 10.991 -2.558 -5.585 1.00 92.69 93 ASN A CA 1
ATOM 736 C C . ASN A 1 93 ? 11.233 -3.280 -6.922 1.00 92.69 93 ASN A C 1
ATOM 738 O O . ASN A 1 93 ? 12.159 -2.906 -7.650 1.00 92.69 93 ASN A O 1
ATOM 742 N N . ASP A 1 94 ? 10.395 -4.272 -7.239 1.00 90.69 94 ASP A N 1
ATOM 743 C CA . ASP A 1 94 ? 10.484 -5.075 -8.459 1.00 90.69 94 ASP A CA 1
ATOM 744 C C . ASP A 1 94 ? 9.839 -4.376 -9.667 1.00 90.69 94 ASP A C 1
ATOM 746 O O . ASP A 1 94 ? 10.148 -4.712 -10.809 1.00 90.69 94 ASP A O 1
ATOM 750 N N . VAL A 1 95 ? 8.968 -3.385 -9.430 1.00 90.75 95 VAL A N 1
ATOM 751 C CA . VAL A 1 95 ? 8.219 -2.673 -10.486 1.00 90.75 95 VAL A CA 1
ATOM 752 C C . VAL A 1 95 ? 8.632 -1.209 -10.641 1.00 90.75 95 VAL A C 1
ATOM 754 O O . VAL A 1 95 ? 8.409 -0.616 -11.694 1.00 90.75 95 VAL A O 1
ATOM 757 N N . LEU A 1 96 ? 9.231 -0.615 -9.606 1.00 88.06 96 LEU A N 1
ATOM 758 C CA . LEU A 1 96 ? 9.776 0.738 -9.648 1.00 88.06 96 LEU A CA 1
ATOM 759 C C . LEU A 1 96 ? 11.148 0.717 -10.334 1.00 88.06 96 LEU A C 1
ATOM 761 O O . LEU A 1 96 ? 12.041 -0.052 -9.948 1.00 88.06 96 LEU A O 1
ATOM 765 N N . GLN A 1 97 ? 11.300 1.562 -11.355 1.00 75.31 97 GLN A N 1
ATOM 766 C CA . GLN A 1 97 ? 12.552 1.740 -12.093 1.00 75.31 97 GLN A CA 1
ATOM 767 C C . GLN A 1 97 ? 13.495 2.686 -11.356 1.00 75.31 97 GLN A C 1
ATOM 769 O O . GLN A 1 97 ? 13.028 3.748 -10.895 1.00 75.31 97 GLN A O 1
#

Nearest PDB structures (foldseek):
  3vke-assembly4_D  TM=5.712E-01  e=3.512E-01  Homo sapiens
  2mtl-assembly1_A  TM=5.591E-01  e=4.502E-01  synthetic construct
  1zvp-assembly1_A  TM=5.206E-01  e=6.140E-01  Vibrio cholerae
  2py9-assembly1_B  TM=5.235E-01  e=8.373E-01  Homo sapiens
  1zvp-assembly2_B  TM=4.418E-01  e=7.396E-01  Vibrio cholerae

Foldseek 3Di:
DDAQKDFDDWDADPPQQKTQFTWIAGPVGDIDTLQFCLQCCVVVLDDPVRVVVQCVVLVWAWDWDDDPSTIGIMTRHVVSVVSCVVRPSSSVSVRPD

Sequence (97 aa):
MTNKFTVNNMLTERETGRVTKIYAMTPDRQPFDLLDVSILKHYGAITMEGLHEKMAVYAIEGDLKQQGHSVTLTLATREDAEKFITHIAPLYNDVLQ

Mean predicted aligned error: 2.99 Å

pLDDT: mean 94.28, std 5.63, range [54.78, 98.44]